Protein AF-A0A194VJS1-F1 (afdb_monomer)

InterPro domains:
  IPR000182 GNAT domain [PF00583] (116-139)
  IPR016181 Acyl-CoA N-acyltransferase [SSF55729] (21-139)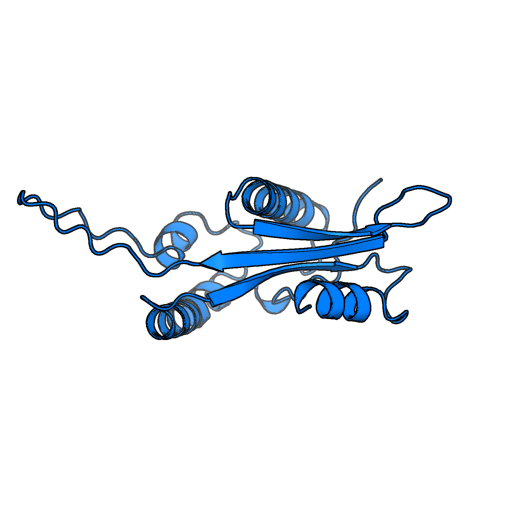

Mean predicted aligned error: 11.77 Å

Nearest PDB structures (foldseek):
  1klq-assembly1_A  TM=2.199E-01  e=4.174E-02  Homo sapiens
  4trk-assembly1_A  TM=1.821E-01  e=2.633E-01  Caenorhabditis elegans
  4tzj-assembly1_A  TM=1.862E-01  e=3.616E-01  Caenorhabditis elegans
  8ow1-assembly1_OO  TM=2.087E-01  e=1.134E+00  Saccharomyces cerevisiae
  8ovx-assembly1_O  TM=2.692E-01  e=4.040E+00  Saccharomyces cerevisiae

Sequence (146 aa):
MAWTIDRETIAQFAFKDWPDKDNMSDFFKARLTERFAHLNTQVFKATDTTTRCILGFICLTLEGAKEVQVGVGSQEPAPDLTPTAKMMQQIPPYFNQEFVVKTGAEVEQMKSLMEGEEHYYLSAFAVDPHYQGKGIGRMSALEALC

pLDDT: mean 70.52, std 15.69, range [31.77, 91.62]

Radius of gyration: 18.02 Å; Cα contacts (8 Å, |Δi|>4): 161; chains: 1; bounding box: 47×37×49 Å

Foldseek 3Di:
DQADPLDKVDPQLQFDDPPPSVVVSVVVVVLVVVLVPDPQKDKFFDADPPVRDTQKIWIKGKDAFPPPPPDDDDDDDDPPQDPLRVCLVPVDPRTPSVVSVVCVVVVVVVVVVCHRPTDIDTSTIDGGPVCPPVCRRVVNVVVVVD

Secondary structure (DSSP, 8-state):
-----S-SS--GGGBSSS--HHHHHHHHHHHHHHHHH-TTEEEEEEE-TTT--EEEEEEEEEEPPP----------------HHHHHHTT--TTB-HHHHHHHHHHHHHHHHHTTT--EEEEEEEEE-GGGTTTTHHHHHHHHTT-

Solvent-accessible surface area (backbone atoms only — not comparable to full-atom values): 8981 Å² total; per-residue (Å²): 136,85,80,73,80,83,62,39,96,62,68,59,75,42,32,69,60,73,85,44,68,76,70,48,47,57,52,50,50,54,53,51,52,54,50,73,68,35,88,53,40,48,77,46,69,45,61,40,90,85,80,66,44,75,46,29,40,38,29,40,30,55,44,65,42,66,77,79,80,86,65,94,74,97,68,85,71,73,81,75,65,49,72,58,57,55,45,64,76,64,64,58,88,60,43,25,59,71,50,49,63,63,46,38,59,56,54,50,52,57,50,62,77,47,62,64,43,70,46,75,43,85,74,47,51,43,50,42,72,94,49,55,94,68,54,55,68,58,52,48,53,52,63,75,74,110

Organism: Cytospora mali (NCBI:txid578113)

Structure (mmCIF, N/CA/C/O backbone):
data_AF-A0A194VJS1-F1
#
_entry.id   AF-A0A194VJS1-F1
#
loop_
_atom_site.group_PDB
_atom_site.id
_atom_site.type_symbol
_atom_site.label_atom_id
_atom_site.label_alt_id
_atom_site.label_comp_id
_atom_site.label_asym_id
_atom_site.label_entity_id
_atom_site.label_seq_id
_atom_site.pdbx_PDB_ins_code
_atom_site.Cartn_x
_atom_site.Cartn_y
_atom_site.Cartn_z
_atom_site.occupancy
_atom_site.B_iso_or_equiv
_atom_site.auth_seq_id
_atom_site.auth_comp_id
_atom_site.auth_asym_id
_atom_site.auth_atom_id
_atom_site.pdbx_PDB_model_num
ATOM 1 N N . MET A 1 1 ? 2.350 -12.642 -14.381 1.00 31.77 1 MET A N 1
ATOM 2 C CA . MET A 1 1 ? 3.424 -11.708 -13.985 1.00 31.77 1 MET A CA 1
ATOM 3 C C . MET A 1 1 ? 3.389 -11.657 -12.463 1.00 31.77 1 MET A C 1
ATOM 5 O O . MET A 1 1 ? 2.369 -11.255 -11.921 1.00 31.77 1 MET A O 1
ATOM 9 N N . ALA A 1 2 ? 4.381 -12.244 -11.789 1.00 34.66 2 ALA A N 1
ATOM 10 C CA . ALA A 1 2 ? 4.409 -12.352 -10.331 1.00 34.66 2 ALA A CA 1
ATOM 11 C C . ALA A 1 2 ? 5.072 -11.094 -9.761 1.00 34.66 2 ALA A C 1
ATOM 13 O O . ALA A 1 2 ? 6.228 -10.821 -10.070 1.00 34.66 2 ALA A O 1
ATOM 14 N N . TRP A 1 3 ? 4.326 -10.309 -8.990 1.00 39.47 3 TRP A N 1
ATOM 15 C CA . TRP A 1 3 ? 4.858 -9.149 -8.283 1.00 39.47 3 TRP A CA 1
ATOM 16 C C . TRP A 1 3 ? 5.728 -9.638 -7.124 1.00 39.47 3 TRP A C 1
ATOM 18 O O . TRP A 1 3 ? 5.223 -10.294 -6.215 1.00 39.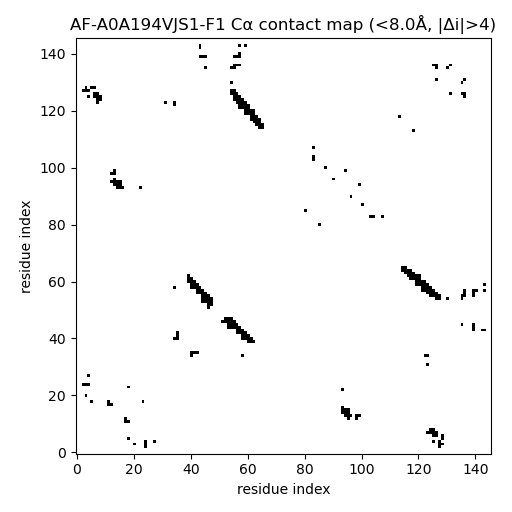47 3 TRP A O 1
ATOM 28 N N . THR A 1 4 ? 7.022 -9.329 -7.135 1.00 40.00 4 THR A N 1
ATOM 29 C CA . THR A 1 4 ? 7.864 -9.441 -5.940 1.00 40.00 4 THR A CA 1
ATOM 30 C C . THR A 1 4 ? 7.690 -8.171 -5.121 1.00 40.00 4 THR A C 1
ATOM 32 O O . THR A 1 4 ? 8.278 -7.129 -5.412 1.00 40.00 4 THR A O 1
ATOM 35 N N . ILE A 1 5 ? 6.853 -8.259 -4.088 1.00 47.88 5 ILE A N 1
ATOM 36 C CA . ILE A 1 5 ? 6.659 -7.217 -3.073 1.00 47.88 5 ILE A CA 1
ATOM 37 C C . ILE A 1 5 ? 7.829 -7.307 -2.088 1.00 47.88 5 ILE A C 1
ATOM 39 O O . ILE A 1 5 ? 7.673 -7.524 -0.896 1.00 47.88 5 ILE A O 1
ATOM 43 N N . ASP A 1 6 ? 9.051 -7.209 -2.607 1.00 39.31 6 ASP A N 1
ATOM 44 C CA . ASP A 1 6 ? 10.242 -7.404 -1.782 1.00 39.31 6 ASP A CA 1
ATOM 45 C C . ASP A 1 6 ? 10.562 -6.123 -0.978 1.00 39.31 6 ASP A C 1
ATOM 47 O O . ASP A 1 6 ? 11.394 -6.169 -0.072 1.00 39.31 6 ASP A O 1
ATOM 51 N N . ARG A 1 7 ? 9.915 -4.977 -1.290 1.00 45.00 7 ARG A N 1
ATOM 52 C CA . ARG A 1 7 ? 10.118 -3.664 -0.635 1.00 45.00 7 ARG A CA 1
ATOM 53 C C . ARG A 1 7 ? 8.931 -2.685 -0.762 1.00 45.00 7 ARG A C 1
ATOM 55 O O . ARG A 1 7 ? 9.117 -1.558 -1.219 1.00 45.00 7 ARG A O 1
ATOM 62 N N . GLU A 1 8 ? 7.719 -3.056 -0.342 1.00 46.59 8 GLU A N 1
ATOM 63 C CA . GLU A 1 8 ? 6.890 -2.003 0.286 1.00 46.59 8 GLU A CA 1
ATOM 64 C C . GLU A 1 8 ? 7.628 -1.544 1.565 1.00 46.59 8 GLU A C 1
ATOM 66 O O . GLU A 1 8 ? 8.523 -2.246 2.052 1.00 46.59 8 GLU A O 1
ATOM 71 N N . THR A 1 9 ? 7.277 -0.388 2.136 1.00 51.50 9 THR A N 1
ATOM 72 C CA . THR A 1 9 ? 7.753 0.051 3.466 1.00 51.50 9 THR A CA 1
ATOM 73 C C . THR A 1 9 ? 7.129 -0.817 4.566 1.00 51.50 9 THR A C 1
ATOM 75 O O . THR A 1 9 ? 6.455 -0.348 5.478 1.00 51.50 9 THR A O 1
ATOM 78 N N . ILE A 1 10 ? 7.290 -2.126 4.431 1.00 59.97 10 ILE A N 1
ATOM 79 C CA . ILE A 1 10 ? 6.830 -3.133 5.357 1.00 59.97 10 ILE A CA 1
ATOM 80 C C . ILE A 1 10 ? 7.898 -3.257 6.425 1.00 59.97 10 ILE A C 1
ATOM 82 O O . ILE A 1 10 ? 9.091 -3.399 6.148 1.00 59.97 10 ILE A O 1
ATOM 86 N N . ALA A 1 11 ? 7.433 -3.255 7.662 1.00 65.44 11 ALA A N 1
ATOM 87 C CA . ALA A 1 11 ? 8.156 -3.751 8.810 1.00 65.44 11 ALA A CA 1
ATOM 88 C C . ALA A 1 11 ? 8.607 -5.207 8.568 1.00 65.44 11 ALA A C 1
ATOM 90 O O . ALA A 1 11 ? 7.903 -6.134 8.948 1.00 65.44 11 ALA A O 1
ATOM 91 N N . GLN A 1 12 ? 9.757 -5.435 7.920 1.00 71.50 12 GLN A N 1
ATOM 92 C CA . GLN A 1 12 ? 10.272 -6.787 7.620 1.00 71.50 12 GLN A CA 1
ATOM 93 C C . GLN A 1 12 ? 10.376 -7.644 8.892 1.00 71.50 12 GLN A C 1
ATOM 95 O O . GLN A 1 12 ? 10.076 -8.832 8.882 1.00 71.50 12 GLN A O 1
ATOM 100 N N . PHE A 1 13 ? 10.708 -7.001 10.013 1.00 71.94 13 PHE A N 1
ATOM 101 C CA . PHE A 1 13 ? 10.760 -7.578 11.358 1.00 71.94 13 PHE A CA 1
ATOM 102 C C . PHE A 1 13 ? 9.402 -8.061 11.904 1.00 71.94 13 PHE A C 1
ATOM 104 O O . PHE A 1 13 ? 9.370 -8.795 12.891 1.00 71.94 13 PHE A O 1
ATOM 111 N N . ALA A 1 14 ? 8.284 -7.682 11.274 1.00 72.00 14 ALA A N 1
ATOM 112 C CA . ALA A 1 14 ? 6.959 -8.198 11.605 1.00 72.00 14 ALA A CA 1
ATOM 113 C C . ALA A 1 14 ? 6.728 -9.624 11.076 1.00 72.00 14 ALA A C 1
ATOM 115 O O . ALA A 1 14 ? 5.697 -10.216 11.384 1.00 72.00 14 ALA A O 1
ATOM 116 N N . PHE A 1 15 ? 7.674 -10.201 10.329 1.00 77.56 15 PHE A N 1
ATOM 117 C CA . PHE A 1 15 ? 7.590 -11.541 9.750 1.00 77.56 15 PHE A CA 1
ATOM 118 C C . PHE A 1 15 ? 8.726 -12.423 10.270 1.00 77.56 15 PHE A C 1
ATOM 120 O O . PHE A 1 15 ? 9.833 -11.938 10.500 1.00 77.56 15 PHE A O 1
ATOM 127 N N . LYS A 1 16 ? 8.453 -13.717 10.472 1.00 79.88 16 LYS A N 1
ATOM 128 C CA . LYS A 1 16 ? 9.453 -14.674 10.978 1.00 79.88 16 LYS A CA 1
ATOM 129 C C . LYS A 1 16 ? 10.500 -15.029 9.920 1.00 79.88 16 LYS A C 1
ATOM 131 O O . LYS A 1 16 ? 11.689 -14.980 10.213 1.00 79.88 16 LYS A O 1
ATOM 136 N N . ASP A 1 17 ? 10.053 -15.303 8.694 1.00 76.00 17 ASP A N 1
ATOM 137 C CA . ASP A 1 17 ? 10.883 -15.839 7.608 1.00 76.00 17 ASP A CA 1
ATOM 138 C C . ASP A 1 17 ? 10.917 -14.890 6.397 1.00 76.00 17 ASP A C 1
ATOM 140 O O . ASP A 1 17 ? 10.496 -15.229 5.297 1.00 76.00 17 ASP A O 1
ATOM 144 N N . TRP A 1 18 ? 11.366 -13.645 6.592 1.00 71.50 18 TRP A N 1
ATOM 145 C CA . TRP A 1 18 ? 11.359 -12.643 5.519 1.00 71.50 18 TRP A CA 1
ATOM 146 C C . TRP A 1 18 ? 12.466 -12.863 4.461 1.00 71.50 18 TRP A C 1
ATOM 148 O O . TRP A 1 18 ? 13.642 -12.925 4.832 1.00 71.50 18 TRP A O 1
ATOM 158 N N . PRO A 1 19 ? 12.157 -12.828 3.144 1.00 66.75 19 PRO A N 1
ATOM 159 C CA . PRO A 1 19 ? 10.828 -12.848 2.526 1.00 66.75 19 PRO A CA 1
ATOM 160 C C . PRO A 1 19 ? 10.304 -14.284 2.318 1.00 66.75 19 PRO A C 1
ATOM 162 O O . PRO A 1 19 ? 10.955 -15.097 1.662 1.00 66.75 19 PRO A O 1
ATOM 165 N N . ASP A 1 20 ? 9.077 -14.553 2.767 1.00 70.56 20 ASP A N 1
ATOM 166 C CA . ASP A 1 20 ? 8.329 -15.778 2.463 1.00 70.56 20 ASP A CA 1
ATOM 167 C C . ASP A 1 20 ? 7.389 -15.474 1.298 1.00 70.56 20 ASP A C 1
ATOM 169 O O . ASP A 1 20 ? 6.253 -15.029 1.470 1.00 70.56 20 ASP A O 1
ATOM 173 N N . LYS A 1 21 ? 7.912 -15.633 0.082 1.00 67.69 21 LYS A N 1
ATOM 174 C CA . LYS A 1 21 ? 7.231 -15.191 -1.141 1.00 67.69 21 LYS A CA 1
ATOM 175 C C . LYS A 1 21 ? 5.876 -15.866 -1.350 1.00 67.69 21 LYS A C 1
ATOM 177 O O . LYS A 1 21 ? 4.993 -15.233 -1.929 1.00 67.69 21 LYS A O 1
ATOM 182 N N . ASP A 1 22 ? 5.709 -17.093 -0.867 1.00 69.12 22 ASP A N 1
ATOM 183 C CA . ASP A 1 22 ? 4.492 -17.871 -1.072 1.00 69.12 22 ASP A CA 1
ATOM 184 C C . ASP A 1 22 ? 3.371 -17.379 -0.147 1.00 69.12 22 ASP A C 1
ATOM 186 O O . ASP A 1 22 ? 2.280 -17.057 -0.617 1.00 69.12 22 ASP A O 1
ATOM 190 N N . ASN A 1 23 ? 3.654 -17.200 1.146 1.00 68.81 23 ASN A N 1
ATOM 191 C CA . ASN A 1 23 ? 2.638 -16.767 2.113 1.00 68.81 23 ASN A CA 1
ATOM 192 C C . ASN A 1 23 ? 2.408 -15.246 2.118 1.00 68.81 23 ASN A C 1
ATOM 194 O O . ASN A 1 23 ? 1.308 -14.768 2.406 1.00 68.81 23 ASN A O 1
ATOM 198 N N . MET A 1 24 ? 3.426 -14.455 1.770 1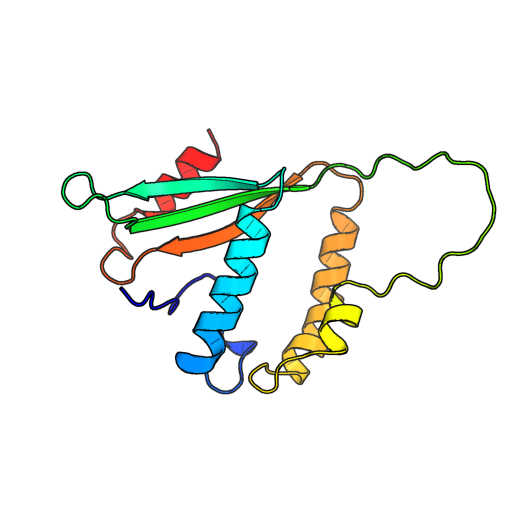.00 70.88 24 MET A N 1
ATOM 199 C CA . MET A 1 24 ? 3.319 -12.995 1.756 1.00 70.88 24 MET A CA 1
ATOM 200 C C . MET A 1 24 ? 2.550 -12.472 0.541 1.00 70.88 24 MET A C 1
ATOM 202 O O . MET A 1 24 ? 1.841 -11.472 0.656 1.00 70.88 24 MET A O 1
ATOM 206 N N . SER A 1 25 ? 2.647 -13.137 -0.617 1.00 71.75 25 SER A N 1
ATOM 207 C CA . SER A 1 25 ? 1.986 -12.672 -1.844 1.00 71.75 25 SER A CA 1
ATOM 208 C C . SER A 1 25 ? 0.472 -12.557 -1.667 1.00 71.75 25 SER A C 1
ATOM 210 O O . SER A 1 25 ? -0.120 -11.548 -2.051 1.00 71.75 25 SER A O 1
ATOM 212 N N . ASP A 1 26 ? -0.156 -13.557 -1.050 1.00 74.19 26 ASP A N 1
ATOM 213 C CA . ASP A 1 26 ? -1.607 -13.574 -0.871 1.00 74.19 26 ASP A CA 1
ATOM 214 C C . ASP A 1 26 ? -2.071 -12.585 0.199 1.00 74.19 26 ASP A C 1
ATOM 216 O O . ASP A 1 26 ? -3.064 -11.884 -0.009 1.00 74.19 26 ASP A O 1
ATOM 220 N N . PHE A 1 27 ? -1.298 -12.427 1.276 1.00 74.75 27 PHE A N 1
ATOM 221 C CA . PHE A 1 27 ? -1.527 -11.377 2.267 1.00 74.75 27 PHE A CA 1
ATOM 222 C C . PHE A 1 27 ? -1.537 -9.981 1.629 1.00 74.75 27 PHE A C 1
ATOM 224 O O . PHE A 1 27 ? -2.474 -9.204 1.829 1.00 74.75 27 PHE A O 1
ATOM 231 N N . PHE A 1 28 ? -0.525 -9.663 0.818 1.00 75.00 28 PHE A N 1
ATOM 232 C CA . PHE A 1 28 ? -0.439 -8.353 0.178 1.00 75.00 28 PHE A CA 1
ATOM 233 C C . PHE A 1 28 ? -1.502 -8.150 -0.898 1.00 75.00 28 PHE A C 1
ATOM 235 O O . PHE A 1 28 ? -2.062 -7.060 -0.985 1.00 75.00 28 PHE A O 1
ATOM 242 N N . LYS A 1 29 ? -1.849 -9.181 -1.682 1.00 78.19 29 LYS A N 1
ATOM 243 C CA . LYS A 1 29 ? -2.972 -9.092 -2.631 1.00 78.19 29 LYS A CA 1
ATOM 244 C C . LYS A 1 29 ? -4.284 -8.791 -1.916 1.00 78.19 29 LYS A C 1
ATOM 246 O O . LYS A 1 29 ? -5.012 -7.907 -2.363 1.00 78.19 29 LYS A O 1
ATOM 251 N N . ALA A 1 30 ? -4.581 -9.500 -0.826 1.00 78.31 30 ALA A N 1
ATOM 252 C CA . ALA A 1 30 ? -5.797 -9.281 -0.048 1.00 78.31 30 ALA A CA 1
ATOM 253 C C . ALA A 1 30 ? -5.836 -7.851 0.508 1.00 78.31 30 ALA A C 1
ATOM 255 O O . ALA A 1 30 ? -6.806 -7.128 0.282 1.00 78.31 30 ALA A O 1
ATOM 256 N N . ARG A 1 31 ? -4.732 -7.405 1.121 1.00 76.75 31 ARG A N 1
ATOM 257 C CA . ARG A 1 31 ? -4.591 -6.040 1.641 1.00 76.75 31 ARG A CA 1
ATOM 258 C C . ARG A 1 31 ? -4.780 -4.987 0.547 1.00 76.75 31 ARG A C 1
ATOM 260 O O . ARG A 1 31 ? -5.541 -4.047 0.738 1.00 76.75 31 ARG A O 1
ATOM 267 N N . LEU A 1 32 ? -4.117 -5.127 -0.600 1.00 81.44 32 LEU A N 1
ATOM 268 C CA . LEU A 1 32 ? -4.247 -4.177 -1.711 1.00 81.44 32 LEU A CA 1
ATOM 269 C C . LEU A 1 32 ? -5.662 -4.166 -2.294 1.00 81.44 32 LEU A C 1
ATOM 271 O O . LEU A 1 32 ? -6.177 -3.097 -2.603 1.00 81.44 32 LEU A O 1
ATOM 275 N N . THR A 1 33 ? -6.308 -5.330 -2.393 1.00 81.12 33 THR A N 1
ATOM 276 C CA . THR A 1 33 ? -7.698 -5.443 -2.861 1.00 81.12 33 THR A CA 1
ATOM 277 C C . THR A 1 33 ? -8.643 -4.652 -1.962 1.00 81.12 33 THR A C 1
ATOM 279 O O . THR A 1 33 ? -9.450 -3.871 -2.460 1.00 81.12 33 THR A O 1
ATOM 282 N N . GLU A 1 34 ? -8.504 -4.793 -0.644 1.00 78.31 34 GLU A N 1
ATOM 283 C CA . GLU A 1 34 ? -9.291 -4.029 0.326 1.00 78.31 34 GLU A CA 1
ATOM 284 C C . GLU A 1 34 ? -9.028 -2.520 0.206 1.00 78.31 34 GLU A C 1
ATOM 286 O O . GLU A 1 34 ? -9.967 -1.725 0.172 1.00 78.31 34 GLU A O 1
ATOM 291 N N . ARG A 1 35 ? -7.760 -2.109 0.061 1.00 80.31 35 ARG A N 1
ATOM 292 C CA . ARG A 1 35 ? -7.408 -0.688 -0.099 1.00 80.31 35 ARG A CA 1
ATOM 293 C C . ARG A 1 35 ? -7.970 -0.083 -1.376 1.00 80.31 35 ARG A C 1
ATOM 295 O O . ARG A 1 35 ? -8.485 1.030 -1.318 1.00 80.31 35 ARG A O 1
ATOM 302 N N . PHE A 1 36 ? -7.908 -0.802 -2.493 1.00 80.50 36 PHE A N 1
ATOM 303 C CA . PHE A 1 36 ? -8.458 -0.347 -3.771 1.00 80.50 36 PHE A CA 1
ATOM 304 C C . PHE A 1 36 ? -9.988 -0.284 -3.778 1.00 80.50 36 PHE A C 1
ATOM 306 O O . PHE A 1 36 ? -10.551 0.511 -4.523 1.00 80.50 36 PHE A O 1
ATOM 313 N N . ALA A 1 37 ? -10.661 -1.102 -2.965 1.00 82.38 37 ALA A N 1
ATOM 314 C CA . ALA A 1 37 ? -12.116 -1.079 -2.833 1.00 82.38 37 ALA A CA 1
ATOM 315 C C . ALA A 1 37 ? -12.627 0.032 -1.897 1.00 82.38 37 ALA A C 1
ATOM 317 O O . ALA A 1 37 ? -13.817 0.348 -1.905 1.00 82.38 37 ALA A O 1
ATOM 318 N N . HIS A 1 38 ? -11.753 0.616 -1.076 1.00 81.00 38 HIS A N 1
ATOM 319 C CA . HIS A 1 38 ? -12.140 1.619 -0.094 1.00 81.00 38 HIS A CA 1
ATOM 320 C C . HIS A 1 38 ? -12.472 2.961 -0.768 1.00 81.00 38 HIS A C 1
ATOM 322 O O . HIS A 1 38 ? -11.634 3.543 -1.453 1.00 81.00 38 HIS A O 1
ATOM 328 N N . LEU A 1 39 ? -13.684 3.479 -0.528 1.00 85.19 39 LEU A N 1
ATOM 329 C CA . LEU A 1 39 ? -14.253 4.643 -1.235 1.00 85.19 39 LEU A CA 1
ATOM 330 C C . LEU A 1 39 ? -13.409 5.920 -1.128 1.00 85.19 39 LEU A C 1
ATOM 332 O O . LEU A 1 39 ? -13.366 6.711 -2.063 1.00 85.19 39 LEU A O 1
ATOM 336 N N . ASN A 1 40 ? -12.711 6.093 -0.008 1.00 85.88 40 ASN A N 1
ATOM 337 C CA . ASN A 1 40 ? -11.875 7.268 0.241 1.00 85.88 40 ASN A CA 1
ATOM 338 C C . ASN A 1 40 ? -10.401 7.062 -0.146 1.00 85.88 40 ASN A C 1
ATOM 340 O O . ASN A 1 40 ? -9.547 7.858 0.242 1.00 85.88 40 ASN A O 1
ATOM 344 N N . THR A 1 41 ? -10.074 5.972 -0.846 1.00 85.12 41 THR A N 1
ATOM 345 C CA . THR A 1 41 ? -8.713 5.719 -1.326 1.00 85.12 41 THR A CA 1
ATOM 346 C C . THR A 1 41 ? -8.539 6.235 -2.744 1.00 85.12 41 THR A C 1
ATOM 348 O O . THR A 1 41 ? -9.226 5.814 -3.672 1.00 85.12 41 THR A O 1
ATOM 351 N N . GLN A 1 42 ? -7.541 7.090 -2.924 1.00 89.94 42 GLN A N 1
ATOM 352 C CA . GLN A 1 42 ? -7.032 7.495 -4.223 1.00 89.94 42 GLN A CA 1
ATOM 353 C C . GLN A 1 42 ? -5.785 6.681 -4.557 1.00 89.94 42 GLN A C 1
ATOM 355 O O . GLN A 1 42 ? -4.877 6.539 -3.734 1.00 89.94 42 GLN A O 1
ATOM 360 N N . VAL A 1 43 ? -5.743 6.144 -5.776 1.00 88.88 43 VAL A N 1
ATOM 361 C CA . VAL A 1 43 ? -4.628 5.328 -6.262 1.00 88.88 43 VAL A CA 1
ATOM 362 C C . VAL A 1 43 ? -3.942 6.053 -7.408 1.00 88.88 43 VAL A C 1
ATOM 364 O O . VAL A 1 43 ? -4.520 6.219 -8.482 1.00 88.88 43 VAL A O 1
ATOM 367 N N . PHE A 1 44 ? -2.679 6.413 -7.208 1.00 88.69 44 PHE A N 1
ATOM 368 C CA . PHE A 1 44 ? -1.829 6.971 -8.253 1.00 88.69 44 PHE A CA 1
ATOM 369 C C . PHE A 1 44 ? -0.853 5.894 -8.706 1.00 88.69 44 PHE A C 1
ATOM 371 O O . PHE A 1 44 ? -0.266 5.181 -7.889 1.00 88.69 44 PHE A O 1
ATOM 378 N N . LYS A 1 45 ? -0.675 5.750 -10.019 1.00 89.38 45 LYS A N 1
ATOM 379 C CA . LYS A 1 45 ? 0.178 4.711 -10.603 1.00 89.38 45 LYS A CA 1
ATOM 380 C C . LYS A 1 45 ? 1.097 5.290 -11.664 1.00 89.38 45 LYS A C 1
ATOM 382 O O . LYS A 1 45 ? 0.659 6.027 -12.541 1.00 89.38 45 LYS A O 1
ATOM 387 N N . ALA A 1 46 ? 2.357 4.883 -11.625 1.00 89.38 46 ALA A N 1
ATOM 388 C CA . ALA A 1 46 ? 3.286 5.087 -12.721 1.00 89.38 46 ALA A CA 1
ATOM 389 C C . ALA A 1 46 ? 3.134 3.934 -13.716 1.00 89.38 46 ALA A C 1
ATOM 391 O O . ALA A 1 46 ? 3.119 2.766 -13.321 1.00 89.38 46 ALA A O 1
ATOM 392 N N . THR A 1 47 ? 3.037 4.248 -15.006 1.00 91.38 47 THR A N 1
ATOM 393 C CA . THR A 1 47 ? 2.951 3.234 -16.063 1.00 91.38 47 THR A CA 1
ATOM 394 C C . THR A 1 47 ? 4.026 3.448 -17.108 1.00 91.38 47 THR A C 1
ATOM 396 O O . THR A 1 47 ? 4.388 4.578 -17.427 1.00 91.38 47 THR A O 1
ATOM 399 N N . ASP A 1 48 ? 4.532 2.348 -17.644 1.00 88.81 48 ASP A N 1
ATOM 400 C CA . ASP A 1 48 ? 5.381 2.364 -18.820 1.00 88.81 48 ASP A CA 1
ATOM 401 C C . ASP A 1 48 ? 4.520 2.650 -20.057 1.00 88.81 48 ASP A C 1
ATOM 403 O O . ASP A 1 48 ? 3.516 1.980 -20.311 1.00 88.81 48 ASP A O 1
ATOM 407 N N . THR A 1 49 ? 4.890 3.665 -20.832 1.00 88.62 49 THR A N 1
ATOM 408 C CA . THR A 1 49 ? 4.084 4.132 -21.970 1.00 88.62 49 THR A CA 1
ATOM 409 C C . THR A 1 49 ? 4.068 3.149 -23.139 1.00 88.62 49 THR A C 1
ATOM 411 O O . THR A 1 49 ? 3.122 3.167 -23.927 1.00 88.62 49 THR A O 1
ATOM 414 N N . THR A 1 50 ? 5.075 2.276 -23.234 1.00 91.62 50 THR A N 1
ATOM 415 C CA . THR A 1 50 ? 5.243 1.324 -24.339 1.00 91.62 50 THR A CA 1
ATOM 416 C C . THR A 1 50 ? 4.543 0.005 -24.034 1.00 91.62 50 THR A C 1
ATOM 418 O O . THR A 1 50 ? 3.743 -0.485 -24.825 1.00 91.62 50 THR A O 1
ATOM 421 N N . THR A 1 51 ? 4.816 -0.564 -22.864 1.00 90.00 51 THR A N 1
ATOM 422 C CA . THR A 1 51 ? 4.318 -1.877 -22.430 1.00 90.00 51 THR A CA 1
ATOM 423 C C . THR A 1 51 ? 2.984 -1.797 -21.697 1.00 90.00 51 THR A C 1
ATOM 425 O O . THR A 1 51 ? 2.326 -2.818 -21.519 1.00 90.00 51 THR A O 1
ATOM 428 N N . ARG A 1 52 ? 2.574 -0.594 -21.263 1.00 89.12 52 ARG A N 1
ATOM 429 C CA . ARG A 1 52 ? 1.409 -0.350 -20.393 1.00 89.12 52 ARG A CA 1
ATOM 430 C C . ARG A 1 52 ? 1.489 -1.052 -19.033 1.00 89.12 52 ARG A C 1
ATOM 432 O O . ARG A 1 52 ? 0.497 -1.088 -18.305 1.00 89.12 52 ARG A O 1
ATOM 439 N N . CYS A 1 53 ? 2.661 -1.562 -18.659 1.00 88.62 53 CYS A N 1
ATOM 440 C CA . CYS A 1 53 ? 2.899 -2.156 -17.352 1.00 88.62 53 CYS A CA 1
ATOM 441 C C . CYS A 1 53 ? 2.895 -1.084 -16.256 1.00 88.62 53 CYS A C 1
ATOM 443 O O . CYS A 1 53 ? 3.386 0.027 -16.457 1.00 88.62 53 CYS A O 1
ATOM 445 N N . ILE A 1 54 ? 2.367 -1.423 -15.079 1.00 88.00 54 ILE A N 1
ATOM 446 C CA . ILE A 1 54 ? 2.478 -0.575 -13.887 1.00 88.00 54 ILE A CA 1
ATOM 447 C C . ILE A 1 54 ? 3.893 -0.737 -13.325 1.00 88.00 54 ILE A C 1
ATOM 449 O O . ILE A 1 54 ? 4.317 -1.849 -13.031 1.00 88.00 54 ILE A O 1
ATOM 453 N N . LEU A 1 55 ? 4.610 0.375 -13.182 1.00 88.62 55 LEU A N 1
ATOM 454 C CA . LEU A 1 55 ? 5.980 0.427 -12.657 1.00 88.62 55 LEU A CA 1
ATOM 455 C C . LEU A 1 55 ? 6.016 0.650 -11.142 1.00 88.62 55 LEU A C 1
ATOM 457 O O . LEU A 1 55 ? 7.003 0.344 -10.477 1.00 88.62 55 LEU A O 1
ATOM 461 N N . GLY A 1 56 ? 4.946 1.216 -10.598 1.00 85.12 56 GLY A N 1
ATOM 462 C CA . GLY A 1 56 ? 4.776 1.483 -9.180 1.00 85.12 56 GLY A CA 1
ATOM 463 C C . GLY A 1 56 ? 3.452 2.184 -8.919 1.00 85.12 56 GLY A C 1
ATOM 464 O O . GLY A 1 56 ? 2.807 2.678 -9.849 1.00 85.12 56 GLY A O 1
ATOM 465 N N . PHE A 1 57 ? 3.042 2.215 -7.659 1.00 87.94 57 PHE A N 1
ATOM 466 C CA . PHE A 1 57 ? 1.819 2.878 -7.233 1.00 87.94 57 PHE A CA 1
ATOM 467 C C . PHE A 1 57 ? 1.938 3.421 -5.809 1.00 87.94 57 PHE A C 1
ATOM 469 O O . PHE A 1 57 ? 2.775 2.987 -5.016 1.00 87.94 57 PHE A O 1
ATOM 476 N N . ILE A 1 58 ? 1.049 4.355 -5.498 1.00 87.56 58 ILE A N 1
ATOM 477 C CA . ILE A 1 58 ? 0.826 4.918 -4.174 1.00 87.56 58 ILE A CA 1
ATOM 478 C C . ILE A 1 58 ? -0.679 4.993 -3.918 1.00 87.56 58 ILE A C 1
ATOM 480 O O . ILE A 1 58 ? -1.450 5.358 -4.807 1.00 87.56 58 ILE A O 1
ATOM 484 N N . CYS A 1 59 ? -1.090 4.621 -2.710 1.00 86.31 59 CYS A N 1
ATOM 485 C CA . CYS A 1 59 ? -2.459 4.765 -2.233 1.00 86.31 59 CYS A CA 1
ATOM 486 C C . CYS A 1 59 ? -2.487 5.794 -1.110 1.00 86.31 59 CYS A C 1
ATOM 488 O O . CYS A 1 59 ? -1.807 5.618 -0.096 1.00 86.31 59 CYS A O 1
ATOM 490 N N . LEU A 1 60 ? -3.289 6.839 -1.287 1.00 85.25 60 LEU A N 1
ATOM 491 C CA . LEU A 1 60 ? -3.633 7.773 -0.224 1.00 85.25 60 LEU A CA 1
ATOM 492 C C . LEU A 1 60 ? -5.075 7.529 0.180 1.00 85.25 60 LEU A C 1
ATOM 494 O O . LEU A 1 60 ? -5.965 7.554 -0.666 1.00 85.25 60 LEU A O 1
ATOM 498 N N . THR A 1 61 ? -5.307 7.292 1.462 1.00 84.69 61 THR A N 1
ATOM 499 C CA . THR A 1 61 ? -6.656 7.124 1.995 1.00 84.69 61 THR A CA 1
ATOM 500 C C . THR A 1 61 ? -6.985 8.321 2.872 1.00 84.69 61 THR A C 1
ATOM 502 O O . THR A 1 61 ? -6.210 8.652 3.768 1.00 84.69 61 THR A O 1
ATOM 505 N N . LEU A 1 62 ? -8.117 8.969 2.593 1.00 84.81 62 LEU A N 1
ATOM 506 C CA . LEU A 1 62 ? -8.681 9.993 3.464 1.00 84.81 62 LEU A CA 1
ATOM 507 C C . LEU A 1 62 ? -9.434 9.313 4.608 1.00 84.81 62 LEU A C 1
ATOM 509 O O . LEU A 1 62 ? -10.420 8.600 4.384 1.00 84.81 62 LEU A O 1
ATOM 513 N N . GLU A 1 63 ? -8.966 9.536 5.829 1.00 81.38 63 GLU A N 1
ATOM 514 C CA . GLU A 1 63 ? -9.700 9.209 7.044 1.00 81.38 63 GLU A CA 1
ATOM 515 C C . GLU A 1 63 ? -10.414 10.481 7.503 1.00 81.38 63 GLU A C 1
ATOM 517 O O . GLU A 1 63 ? -9.783 11.509 7.747 1.00 81.38 63 GLU A O 1
ATOM 522 N N . GLY A 1 64 ? -11.748 10.441 7.506 1.00 70.25 64 GLY A N 1
ATOM 523 C CA . GLY A 1 64 ? -12.569 11.578 7.908 1.00 70.25 64 GLY A CA 1
ATOM 524 C C . GLY A 1 64 ? -12.712 11.659 9.424 1.00 70.25 64 GLY A C 1
ATOM 525 O O . GLY A 1 64 ? -12.644 10.642 10.122 1.00 70.25 64 GLY A O 1
ATOM 526 N N . ALA A 1 65 ? -12.998 12.862 9.924 1.00 55.97 65 ALA A N 1
ATOM 527 C CA . ALA A 1 65 ? -13.517 13.041 11.273 1.00 55.97 65 ALA A CA 1
ATOM 528 C C . ALA A 1 65 ? -14.752 12.142 11.448 1.00 55.97 65 ALA A C 1
ATOM 530 O O . ALA A 1 65 ? -15.658 12.168 10.613 1.00 55.97 65 ALA A O 1
ATOM 531 N N . LYS A 1 66 ? -14.800 11.324 12.509 1.00 55.72 66 LYS A N 1
ATOM 532 C CA . LYS A 1 66 ? -16.026 10.590 12.853 1.00 55.72 66 LYS A CA 1
ATOM 533 C C . LYS A 1 66 ? -17.166 11.607 12.922 1.00 55.72 66 LYS A C 1
ATOM 535 O O . LYS A 1 66 ? -17.128 12.499 13.769 1.00 55.72 66 LYS A O 1
ATOM 540 N N . GLU A 1 67 ? -18.191 11.459 12.084 1.00 41.84 67 GLU A N 1
ATOM 541 C CA . GLU A 1 67 ? -19.473 12.089 12.377 1.00 41.84 67 GLU A CA 1
ATOM 542 C C . GLU A 1 67 ? -19.882 11.592 13.764 1.00 41.84 67 GLU A C 1
ATOM 544 O O . GLU A 1 67 ? -20.055 10.390 13.986 1.00 41.84 67 GLU A O 1
ATOM 549 N N . VAL A 1 68 ? -19.958 12.512 14.726 1.00 40.72 68 VAL A N 1
ATOM 550 C CA . VAL A 1 68 ? -20.526 12.228 16.038 1.00 40.72 68 VAL A CA 1
ATOM 551 C C . VAL A 1 68 ? -21.927 11.694 15.771 1.00 40.72 68 VAL A C 1
ATOM 553 O O . VAL A 1 68 ? -22.811 12.448 15.368 1.00 40.72 68 VAL A O 1
ATOM 556 N N . GLN A 1 69 ? -22.132 10.390 15.963 1.00 35.97 69 GLN A N 1
ATOM 557 C CA . GLN A 1 69 ? -23.466 9.810 15.950 1.00 35.97 69 GLN A CA 1
ATOM 558 C C . GLN A 1 69 ? -24.228 10.377 17.150 1.00 35.97 69 GLN A C 1
ATOM 560 O O . GLN A 1 69 ? -24.237 9.809 18.239 1.00 35.97 69 GLN A O 1
ATOM 565 N N . VAL A 1 70 ? -24.875 11.527 16.962 1.00 38.56 70 VAL A N 1
ATOM 566 C CA . VAL A 1 70 ? -25.929 11.999 17.856 1.00 38.56 70 VAL A CA 1
ATOM 567 C C . VAL A 1 70 ? -27.174 11.187 17.504 1.00 38.56 70 VAL A C 1
ATOM 569 O O . VAL A 1 70 ? -28.025 11.612 16.729 1.00 38.56 70 VAL A O 1
ATOM 572 N N . GLY A 1 71 ? -27.234 9.961 18.022 1.00 35.28 71 GLY A N 1
ATOM 573 C CA . GLY A 1 71 ? -28.328 9.018 17.814 1.00 35.28 71 GLY A CA 1
ATOM 574 C C . GLY A 1 71 ? -28.793 8.448 19.146 1.00 35.28 71 GLY A C 1
ATOM 575 O O . GLY A 1 71 ? -28.161 7.572 19.721 1.00 35.28 71 GLY A O 1
ATOM 576 N N . VAL A 1 72 ? -29.897 8.993 19.645 1.00 40.59 72 VAL A N 1
ATOM 577 C CA . VAL A 1 72 ? -30.598 8.621 20.877 1.00 40.59 72 VAL A CA 1
ATOM 578 C C . VAL A 1 72 ? -30.985 7.135 20.857 1.00 40.59 72 VAL A C 1
ATOM 580 O O . VAL A 1 72 ? -31.770 6.725 20.008 1.00 40.59 72 VAL A O 1
ATOM 583 N N . GLY A 1 73 ? -30.496 6.340 21.814 1.00 36.06 73 GLY A N 1
ATOM 584 C CA . GLY A 1 73 ? -30.969 4.965 22.014 1.00 36.06 73 GLY A CA 1
ATOM 585 C C . GLY A 1 73 ? -29.929 4.045 22.642 1.00 36.06 73 GLY A C 1
ATOM 586 O O . GLY A 1 73 ? -29.096 3.463 21.963 1.00 36.06 73 GLY A O 1
ATOM 587 N N . SER A 1 74 ? -30.006 3.908 23.959 1.00 44.56 74 SER A N 1
ATOM 588 C CA . SER A 1 74 ? -29.210 3.028 24.812 1.00 44.56 74 SER A CA 1
ATOM 589 C C . SER A 1 74 ? -29.236 1.549 24.393 1.00 44.56 74 SER A C 1
ATOM 591 O O . SER A 1 74 ? -30.233 0.863 24.615 1.00 44.56 74 SER A O 1
ATOM 593 N N . GLN A 1 75 ? -28.100 1.058 23.904 1.00 34.59 75 GLN A N 1
ATOM 594 C CA . GLN A 1 75 ? -27.559 -0.282 24.148 1.00 34.59 75 GLN A CA 1
ATOM 595 C C . GLN A 1 75 ? -26.035 -0.145 24.067 1.00 34.59 75 GLN A C 1
ATOM 597 O O . GLN A 1 75 ? -25.525 0.312 23.047 1.00 34.59 75 GLN A O 1
ATOM 602 N N . GLU A 1 76 ? -25.318 -0.469 25.148 1.00 33.47 76 GLU A N 1
ATOM 603 C CA . GLU A 1 76 ? -23.854 -0.572 25.108 1.00 33.47 76 GLU A CA 1
ATOM 604 C C . GLU A 1 76 ? -23.473 -1.540 23.978 1.00 33.47 76 GLU A C 1
ATOM 606 O O . GLU A 1 76 ? -23.846 -2.718 24.044 1.00 33.47 76 GLU A O 1
ATOM 611 N N . PRO A 1 77 ? -22.751 -1.092 22.936 1.00 38.91 77 PRO A N 1
ATOM 612 C CA . PRO A 1 77 ? -22.105 -2.031 22.044 1.00 38.91 77 PRO A CA 1
ATOM 613 C C . PRO A 1 77 ? -21.069 -2.770 22.891 1.00 38.91 77 PRO A C 1
ATOM 615 O O . PRO A 1 77 ? -20.314 -2.140 23.636 1.00 38.91 77 PRO A O 1
ATOM 618 N N . ALA A 1 78 ? -21.023 -4.100 22.791 1.00 45.44 78 ALA A N 1
ATOM 619 C CA . ALA A 1 78 ? -19.877 -4.861 23.281 1.00 45.44 78 ALA A CA 1
ATOM 620 C C . ALA A 1 78 ? -18.589 -4.146 22.829 1.00 45.44 78 ALA A C 1
ATOM 622 O O . ALA A 1 78 ? -18.579 -3.663 21.692 1.00 45.44 78 ALA A O 1
ATOM 623 N N . PRO A 1 79 ? -17.550 -4.031 23.683 1.00 39.41 79 PRO A N 1
ATOM 624 C CA . PRO A 1 79 ? -16.375 -3.222 23.381 1.00 39.41 79 PRO A CA 1
ATOM 625 C C . PRO A 1 79 ? -15.837 -3.650 22.024 1.00 39.41 79 PRO A C 1
ATOM 627 O O . PRO A 1 79 ? -15.382 -4.784 21.856 1.00 39.41 79 PRO A O 1
ATOM 630 N N . ASP A 1 80 ? -16.001 -2.765 21.043 1.00 48.81 80 ASP A N 1
ATOM 631 C CA . ASP A 1 80 ? -15.662 -3.056 19.665 1.00 48.81 80 ASP A CA 1
ATOM 632 C C . ASP A 1 80 ? -14.155 -3.300 19.661 1.00 48.81 80 ASP A C 1
ATOM 634 O O . ASP A 1 80 ? -13.367 -2.408 19.986 1.00 48.81 80 ASP A O 1
ATOM 638 N N . LEU A 1 81 ? -13.762 -4.560 19.456 1.00 47.91 81 LEU A N 1
ATOM 639 C CA . LEU A 1 81 ? -12.369 -4.969 19.578 1.00 47.91 81 LEU A CA 1
ATOM 640 C C . LEU A 1 81 ? -11.529 -4.046 18.696 1.00 47.91 81 LEU A C 1
ATOM 642 O O . LEU A 1 81 ? -11.862 -3.843 17.521 1.00 47.91 81 LEU A O 1
ATOM 646 N N . THR A 1 82 ? -10.449 -3.496 19.256 1.00 56.03 82 THR A N 1
ATOM 647 C CA . THR A 1 82 ? -9.533 -2.650 18.485 1.00 56.03 82 THR A CA 1
ATOM 648 C C . THR A 1 82 ? -9.092 -3.406 17.225 1.00 56.03 82 THR A C 1
ATOM 650 O O . THR A 1 82 ? -9.026 -4.640 17.248 1.00 56.03 82 THR A O 1
ATOM 653 N N . PRO A 1 83 ? -8.788 -2.730 16.104 1.00 55.88 83 PRO A N 1
ATOM 654 C CA . PRO A 1 83 ? -8.280 -3.399 14.904 1.00 55.88 83 PRO A CA 1
ATOM 655 C C . PRO A 1 83 ? -7.096 -4.319 15.222 1.00 55.88 83 PRO A C 1
ATOM 657 O O . PRO A 1 83 ? -7.025 -5.437 14.717 1.00 55.88 83 PRO A O 1
ATOM 660 N N . THR A 1 84 ? -6.240 -3.895 16.153 1.00 52.50 84 THR A N 1
ATOM 661 C CA . THR A 1 84 ? -5.157 -4.700 16.719 1.00 52.50 84 THR A CA 1
ATOM 662 C C . THR A 1 84 ? -5.677 -5.951 17.439 1.00 52.50 84 THR A C 1
ATOM 664 O O . THR A 1 84 ? -5.198 -7.045 17.163 1.00 52.50 84 THR A O 1
ATOM 667 N N . ALA A 1 85 ? -6.691 -5.847 18.304 1.00 54.72 85 ALA A N 1
ATOM 668 C CA . ALA A 1 85 ? -7.299 -6.996 18.981 1.00 54.72 85 ALA A CA 1
ATOM 669 C C . ALA A 1 85 ? -8.036 -7.951 18.019 1.00 54.72 85 ALA A C 1
ATOM 671 O O . ALA A 1 85 ? -7.992 -9.164 18.214 1.00 54.72 85 ALA A O 1
ATOM 672 N N . LYS A 1 86 ? -8.657 -7.435 16.950 1.00 63.91 86 LYS A N 1
ATOM 673 C CA . LYS A 1 86 ? -9.238 -8.248 15.864 1.00 63.91 86 LYS A CA 1
ATOM 674 C C . LYS A 1 86 ? -8.141 -8.983 15.087 1.00 63.91 86 LYS A C 1
ATOM 676 O O . LYS A 1 86 ? -8.262 -10.177 14.835 1.00 63.91 86 LYS A O 1
ATOM 681 N N . MET A 1 87 ? -7.032 -8.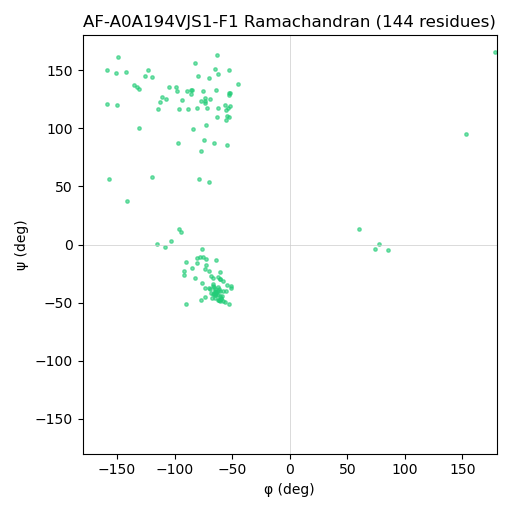306 14.789 1.00 60.91 87 MET A N 1
ATOM 682 C CA . MET A 1 87 ? -5.873 -8.914 14.130 1.00 60.91 87 MET A CA 1
ATOM 683 C C . MET A 1 87 ? -5.189 -9.964 15.022 1.00 60.91 87 MET A C 1
ATOM 685 O O . MET A 1 87 ? -4.766 -11.004 14.526 1.00 60.91 87 MET A O 1
ATOM 689 N N . MET A 1 88 ? -5.147 -9.743 16.342 1.00 59.81 88 MET A N 1
ATOM 690 C CA . MET A 1 88 ? -4.607 -10.679 17.340 1.00 59.81 88 MET A CA 1
ATOM 691 C C . MET A 1 88 ? -5.340 -12.026 17.369 1.00 59.81 88 MET A C 1
ATOM 693 O O . MET A 1 88 ? -4.726 -13.048 17.666 1.00 59.81 88 MET A O 1
ATOM 697 N N . GLN A 1 89 ? -6.634 -12.047 17.039 1.00 65.00 89 GLN A N 1
ATOM 698 C CA . GLN A 1 89 ? -7.429 -13.280 17.002 1.00 65.00 89 GLN A CA 1
ATOM 699 C C . GLN A 1 89 ? -7.083 -14.185 15.814 1.00 65.00 89 GLN A C 1
ATOM 701 O O . GLN A 1 89 ? -7.426 -15.366 15.831 1.00 65.00 89 GLN A O 1
ATOM 706 N N . GLN A 1 90 ? -6.421 -13.648 14.787 1.00 68.75 90 GLN A N 1
ATOM 707 C CA . GLN A 1 90 ? -6.133 -14.352 13.538 1.00 68.75 90 GLN A CA 1
ATOM 708 C C . GLN A 1 90 ? -4.736 -14.017 13.009 1.00 68.75 90 GLN A C 1
ATOM 710 O O . GLN A 1 90 ? -4.557 -13.886 11.801 1.00 68.75 90 GLN A O 1
ATOM 715 N N . ILE A 1 91 ? -3.739 -13.856 13.890 1.00 69.62 91 ILE A N 1
ATOM 716 C CA . ILE A 1 91 ? -2.365 -13.596 13.443 1.00 69.62 91 ILE A CA 1
ATOM 717 C C . ILE A 1 91 ? -1.898 -14.804 12.631 1.00 69.62 91 ILE A C 1
ATOM 719 O O . ILE A 1 91 ? -1.789 -15.903 13.187 1.00 69.62 91 ILE A O 1
ATOM 723 N N . PRO A 1 92 ? -1.593 -14.631 11.336 1.00 74.44 92 PRO A N 1
ATOM 724 C CA . PRO A 1 92 ? -1.103 -15.737 10.539 1.00 74.44 92 PRO A CA 1
ATOM 725 C C . PRO A 1 92 ? 0.232 -16.262 11.093 1.00 74.44 92 PRO A C 1
ATOM 727 O O . PRO A 1 92 ? 1.046 -15.477 11.585 1.00 74.44 92 PRO A O 1
ATOM 730 N N . PRO A 1 93 ? 0.516 -17.572 10.995 1.00 80.00 93 PRO A N 1
ATOM 731 C CA . PRO A 1 93 ? 1.668 -18.196 11.655 1.00 80.00 93 PRO A CA 1
ATOM 732 C C . PRO A 1 93 ? 3.030 -17.633 11.214 1.00 80.00 93 PRO A C 1
ATOM 734 O O . PRO A 1 93 ? 3.992 -17.706 11.985 1.00 80.00 93 PRO A O 1
ATOM 737 N N . TYR A 1 94 ? 3.095 -17.042 10.017 1.00 76.62 94 TYR A N 1
ATOM 738 C CA . TYR A 1 94 ? 4.279 -16.405 9.434 1.00 76.62 94 TYR A CA 1
ATOM 739 C C . TYR A 1 94 ? 4.582 -14.998 9.991 1.00 76.62 94 TYR A C 1
ATOM 741 O O . TYR A 1 94 ? 5.669 -14.464 9.759 1.00 76.62 94 TYR A O 1
ATOM 749 N N . PHE A 1 95 ? 3.669 -14.392 10.758 1.00 77.06 95 PHE A N 1
ATOM 750 C CA . PHE A 1 95 ? 3.935 -13.141 11.472 1.00 77.06 95 PHE A CA 1
ATOM 751 C C . PHE A 1 95 ? 4.725 -13.383 12.762 1.00 77.06 95 PHE A C 1
ATOM 753 O O . PHE A 1 95 ? 4.523 -14.362 13.488 1.00 77.06 95 PHE A O 1
ATOM 760 N N . ASN A 1 96 ? 5.604 -12.438 13.089 1.00 82.75 96 ASN A N 1
ATOM 761 C CA . ASN A 1 96 ? 6.255 -12.355 14.386 1.00 82.75 96 ASN A CA 1
ATOM 762 C C . ASN A 1 96 ? 5.250 -11.830 15.422 1.00 82.75 96 ASN A C 1
ATOM 764 O O . ASN A 1 96 ? 5.113 -10.627 15.634 1.00 82.75 96 ASN A O 1
ATOM 768 N N . GLN A 1 97 ? 4.525 -12.751 16.054 1.00 79.56 97 GLN A N 1
ATOM 769 C CA . GLN A 1 97 ? 3.495 -12.433 17.040 1.00 79.56 97 GLN A CA 1
ATOM 770 C C . GLN A 1 97 ? 4.011 -11.563 18.193 1.00 79.56 97 GLN A C 1
ATOM 772 O O . GLN A 1 97 ? 3.312 -10.640 18.596 1.00 79.56 97 GLN A O 1
ATOM 777 N N . GLU A 1 98 ? 5.222 -11.812 18.698 1.00 79.62 98 GLU A N 1
ATOM 778 C CA . GLU A 1 98 ? 5.811 -11.007 19.777 1.00 79.62 98 GLU A CA 1
ATOM 779 C C . GLU A 1 98 ? 5.970 -9.547 19.342 1.00 79.62 98 GLU A C 1
ATOM 781 O O . GLU A 1 98 ? 5.583 -8.624 20.062 1.00 79.62 98 GLU A O 1
ATOM 786 N N . PHE A 1 99 ? 6.464 -9.344 18.119 1.00 77.94 99 PHE A N 1
ATOM 787 C CA . PHE A 1 99 ? 6.595 -8.019 17.539 1.00 77.94 99 PHE A CA 1
ATOM 788 C C . PHE A 1 99 ? 5.234 -7.326 17.374 1.00 77.94 99 PHE A C 1
ATOM 790 O O . PHE A 1 99 ? 5.079 -6.177 17.793 1.00 77.94 99 PHE A O 1
ATOM 797 N N . VAL A 1 100 ? 4.241 -8.020 16.806 1.00 73.75 100 VAL A N 1
ATOM 798 C CA . VAL A 1 100 ? 2.898 -7.462 16.562 1.00 73.75 100 VAL A CA 1
ATOM 799 C C . VAL A 1 100 ? 2.186 -7.120 17.875 1.00 73.75 100 VAL A C 1
ATOM 801 O O . VAL A 1 100 ? 1.567 -6.065 17.965 1.00 73.75 100 VAL A O 1
ATOM 804 N N . VAL A 1 101 ? 2.292 -7.963 18.909 1.00 76.12 101 VAL A N 1
ATOM 805 C CA . VAL A 1 101 ? 1.724 -7.681 20.241 1.00 76.12 101 VAL A CA 1
ATOM 806 C C . VAL A 1 101 ? 2.353 -6.419 20.828 1.00 76.12 101 VAL A C 1
ATOM 808 O O . VAL A 1 101 ? 1.643 -5.537 21.307 1.00 76.12 101 VAL A O 1
ATOM 811 N N . LYS A 1 102 ? 3.686 -6.322 20.778 1.00 74.94 102 LYS A N 1
ATOM 812 C CA . LYS A 1 102 ? 4.428 -5.220 21.394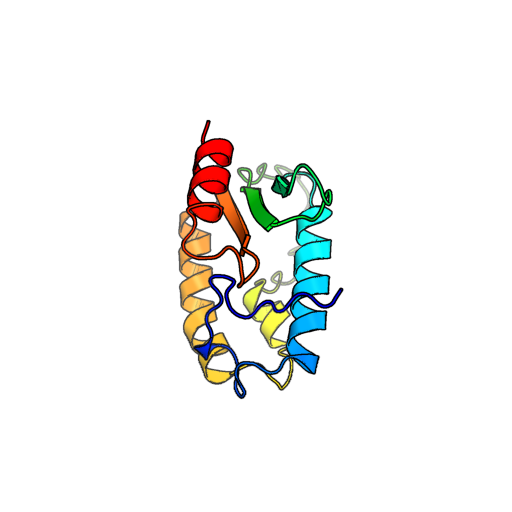 1.00 74.94 102 LYS A CA 1
ATOM 813 C C . LYS A 1 102 ? 4.170 -3.884 20.700 1.00 74.94 102 LYS A C 1
ATOM 815 O O . LYS A 1 102 ? 3.927 -2.888 21.371 1.00 74.94 102 LYS A O 1
ATOM 820 N N . THR A 1 103 ? 4.204 -3.865 19.370 1.00 71.06 103 THR A N 1
ATOM 821 C CA . THR A 1 103 ? 4.020 -2.629 18.592 1.00 71.06 103 THR A CA 1
ATOM 822 C C . THR A 1 103 ? 2.565 -2.282 18.327 1.00 71.06 103 THR A C 1
ATOM 824 O O . THR A 1 103 ? 2.260 -1.118 18.091 1.00 71.06 103 THR A O 1
ATOM 827 N N . GLY A 1 104 ? 1.643 -3.241 18.423 1.00 68.69 104 GLY A N 1
ATOM 828 C CA . GLY A 1 104 ? 0.217 -2.988 18.233 1.00 68.69 104 GLY A CA 1
ATOM 829 C C . GLY A 1 104 ? -0.331 -1.932 19.196 1.00 68.69 104 GLY A C 1
ATOM 830 O O . GLY A 1 104 ? -1.078 -1.054 18.777 1.00 68.69 104 GLY A O 1
ATOM 831 N N . ALA A 1 105 ? 0.098 -1.954 20.462 1.00 70.25 105 ALA A N 1
ATOM 832 C CA . ALA A 1 105 ? -0.298 -0.944 21.445 1.00 70.25 105 ALA A CA 1
ATOM 833 C C . ALA A 1 105 ? 0.221 0.464 21.093 1.00 70.25 105 ALA A C 1
ATOM 835 O O . ALA A 1 105 ? -0.511 1.442 21.229 1.00 70.25 105 ALA A O 1
ATOM 836 N N . GLU A 1 106 ? 1.458 0.566 20.601 1.00 69.06 106 GLU A N 1
ATOM 837 C CA . GLU A 1 106 ? 2.072 1.836 20.189 1.00 69.06 106 GLU A CA 1
ATOM 838 C C . GLU A 1 106 ? 1.389 2.405 18.934 1.00 69.06 106 GLU A C 1
ATOM 840 O O . GLU A 1 106 ? 1.088 3.597 18.865 1.00 69.06 106 GLU A O 1
ATOM 845 N N . VAL A 1 107 ? 1.070 1.543 17.964 1.00 68.69 107 VAL A N 1
ATOM 846 C CA . VAL A 1 107 ? 0.338 1.922 16.745 1.00 68.69 107 VAL A CA 1
ATOM 847 C C . VAL A 1 107 ? -1.084 2.387 17.075 1.00 68.69 107 VAL A C 1
ATOM 849 O O . VAL A 1 107 ? -1.548 3.383 16.521 1.00 68.69 107 VAL A O 1
ATOM 852 N N . GLU A 1 108 ? -1.772 1.725 18.007 1.00 67.38 108 GLU A N 1
ATOM 853 C CA . GLU A 1 108 ? -3.108 2.146 18.447 1.00 67.38 108 GLU A CA 1
ATOM 854 C C . GLU A 1 108 ? -3.063 3.500 19.175 1.00 67.38 108 GLU A C 1
ATOM 856 O O . GLU A 1 108 ? -3.938 4.346 18.985 1.00 67.38 108 GLU A O 1
ATOM 861 N N . GLN A 1 109 ? -2.005 3.757 19.950 1.00 70.31 109 GLN A N 1
ATOM 862 C CA . GLN A 1 109 ? -1.798 5.057 20.580 1.00 70.31 109 GLN A CA 1
ATOM 863 C C . GLN A 1 109 ? -1.598 6.163 19.536 1.00 70.31 109 GLN A C 1
ATOM 865 O O . GLN A 1 109 ? -2.182 7.236 19.673 1.00 70.31 109 GLN A O 1
ATOM 870 N N . MET A 1 110 ? -0.850 5.905 18.458 1.00 66.12 110 MET A N 1
ATOM 871 C CA . MET A 1 110 ? -0.724 6.865 17.355 1.00 66.12 110 MET A CA 1
ATOM 872 C C . MET A 1 110 ? -2.068 7.143 16.682 1.00 66.12 110 MET A C 1
ATOM 874 O O . MET A 1 110 ? -2.366 8.293 16.371 1.00 66.12 110 MET A O 1
ATOM 878 N N . LYS A 1 111 ? -2.903 6.113 16.502 1.00 66.94 111 LYS A N 1
ATOM 879 C CA . LYS A 1 111 ? -4.251 6.276 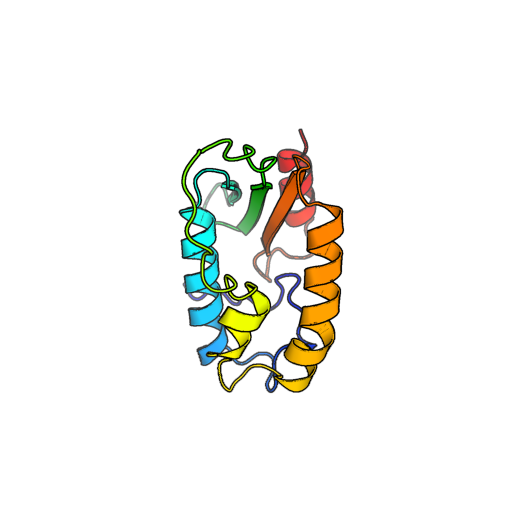15.948 1.00 66.94 111 LYS A CA 1
ATOM 880 C C . LYS A 1 111 ? -5.118 7.198 16.810 1.00 66.94 111 LYS A C 1
ATOM 882 O O . LYS A 1 111 ? -5.825 8.038 16.266 1.00 66.94 111 LYS A O 1
ATOM 887 N N . SER A 1 112 ? -5.028 7.087 18.138 1.00 70.44 112 SER A N 1
ATOM 888 C CA . SER A 1 112 ? -5.793 7.943 19.060 1.00 70.44 112 SER A CA 1
ATOM 889 C C . SER A 1 112 ? -5.452 9.434 18.944 1.00 70.44 112 SER A C 1
ATOM 891 O O . SER A 1 112 ? -6.308 10.279 19.179 1.00 70.44 112 SER A O 1
ATOM 893 N N . LEU A 1 113 ? -4.225 9.769 18.525 1.00 72.38 113 LEU A N 1
ATOM 894 C CA . LEU A 1 113 ? -3.800 11.160 18.318 1.00 72.38 113 LEU A CA 1
ATOM 895 C C . LEU A 1 113 ? -4.408 11.792 17.062 1.00 72.38 113 LEU A C 1
ATOM 897 O O . LEU A 1 113 ? -4.441 13.013 16.957 1.00 72.38 113 LEU A O 1
ATOM 901 N N . MET A 1 114 ? -4.856 10.967 16.117 1.00 70.06 114 MET A N 1
ATOM 902 C CA . MET A 1 114 ? -5.466 11.393 14.857 1.00 70.06 114 MET A CA 1
ATOM 903 C C . MET A 1 114 ? -6.994 11.232 14.881 1.00 70.06 114 MET A C 1
ATOM 905 O O . MET A 1 114 ? -7.666 11.447 13.873 1.00 70.06 114 MET A O 1
ATOM 909 N N . GLU A 1 115 ? -7.557 10.803 16.014 1.00 71.81 115 GLU A N 1
ATOM 910 C CA . GLU A 1 115 ? -8.981 10.526 16.132 1.00 71.81 115 GLU A CA 1
ATOM 911 C C . GLU A 1 115 ? -9.799 11.821 16.067 1.00 71.81 115 GLU A C 1
ATOM 913 O O . GLU A 1 115 ? -9.589 12.747 16.844 1.00 71.81 115 GLU A O 1
ATOM 918 N N . GLY A 1 116 ? -10.762 11.869 15.142 1.00 70.44 116 GLY A N 1
ATOM 919 C CA . GLY A 1 116 ? -11.613 13.044 14.934 1.00 70.44 116 GLY A CA 1
ATOM 920 C C . GLY A 1 116 ? -11.020 14.099 13.999 1.00 70.44 116 GLY A C 1
ATOM 921 O O . GLY A 1 116 ? -11.729 15.036 13.649 1.00 70.44 116 GLY A O 1
ATOM 922 N N . GLU A 1 117 ? -9.783 13.918 13.539 1.00 78.69 117 GLU A N 1
ATOM 923 C CA . GLU A 1 11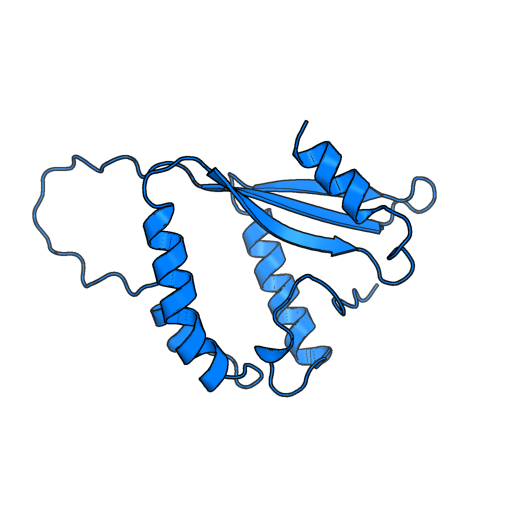7 ? -9.131 14.814 12.587 1.00 78.69 117 GLU A CA 1
ATOM 924 C C . GLU A 1 117 ? -9.217 14.254 11.166 1.00 78.69 117 GLU A C 1
ATOM 926 O O . GLU A 1 117 ? -8.958 13.072 10.922 1.00 78.69 117 GLU A O 1
ATOM 931 N N . GLU A 1 118 ? -9.544 15.118 10.207 1.00 84.19 118 GLU A N 1
ATOM 932 C CA . GLU A 1 118 ? -9.463 14.766 8.793 1.00 84.19 118 GLU A CA 1
ATOM 933 C C . GLU A 1 118 ? -7.995 14.715 8.360 1.00 84.19 118 GLU A C 1
ATOM 935 O O . GLU A 1 118 ? -7.261 15.698 8.476 1.00 84.19 118 GLU A O 1
ATOM 940 N N . HIS A 1 119 ? -7.552 13.566 7.853 1.00 82.56 119 HIS A N 1
ATOM 941 C CA . HIS A 1 119 ? -6.175 13.413 7.403 1.00 82.56 119 HIS A CA 1
ATOM 942 C C . HIS A 1 119 ? -6.027 12.391 6.277 1.00 82.56 119 HIS A C 1
ATOM 944 O O . HIS A 1 119 ? -6.724 11.378 6.203 1.00 82.56 119 HIS A O 1
ATOM 950 N N . TYR A 1 120 ? -5.054 12.650 5.405 1.00 83.12 120 TYR A N 1
ATOM 951 C CA . TYR A 1 120 ? -4.583 11.671 4.435 1.00 83.12 120 TYR A CA 1
ATOM 952 C C . TYR A 1 120 ? -3.459 10.844 5.045 1.00 83.12 120 TYR A C 1
ATOM 954 O O . TYR A 1 120 ? -2.488 11.394 5.567 1.00 83.12 120 TYR A O 1
ATOM 962 N N . TYR A 1 121 ? -3.545 9.524 4.907 1.00 80.81 121 TYR A N 1
ATOM 963 C CA . TYR A 1 121 ? -2.431 8.637 5.219 1.00 80.81 121 TYR A CA 1
ATOM 964 C C . TYR A 1 121 ? -2.043 7.775 4.020 1.00 80.81 121 TYR A C 1
ATOM 966 O O . TYR A 1 121 ? -2.858 7.406 3.169 1.00 80.81 121 TYR A O 1
ATOM 974 N N . LEU A 1 122 ? -0.754 7.443 3.974 1.00 79.94 122 LEU A N 1
ATOM 975 C CA . LEU A 1 122 ? -0.176 6.529 3.001 1.00 79.94 122 LEU A CA 1
ATOM 976 C C . LEU A 1 122 ? -0.593 5.094 3.339 1.00 79.94 122 LEU A C 1
ATOM 978 O O . LEU A 1 122 ? -0.051 4.491 4.265 1.00 79.94 122 LEU A O 1
ATOM 982 N N . SER A 1 123 ? -1.556 4.540 2.605 1.00 78.25 123 SER A N 1
ATOM 983 C CA . SER A 1 123 ? -2.150 3.238 2.935 1.00 78.25 123 SER A CA 1
ATOM 984 C C . SER A 1 123 ? -1.457 2.049 2.259 1.00 78.25 123 SER A C 1
ATOM 986 O O . SER A 1 123 ? -1.457 0.944 2.816 1.00 78.25 123 SER A O 1
ATOM 988 N N . ALA A 1 124 ? -0.824 2.278 1.102 1.00 81.69 124 ALA A N 1
ATOM 989 C CA . ALA A 1 124 ? 0.052 1.329 0.409 1.00 81.69 124 ALA A CA 1
ATOM 990 C C . ALA A 1 124 ? 1.006 2.048 -0.565 1.00 81.69 124 ALA A C 1
ATOM 992 O O . ALA A 1 124 ? 0.663 3.094 -1.120 1.00 81.69 124 ALA A O 1
ATOM 993 N N . PHE A 1 125 ? 2.198 1.489 -0.791 1.00 83.12 125 PHE A N 1
ATOM 994 C CA . PHE A 1 125 ? 3.208 2.062 -1.688 1.00 83.12 125 PHE A CA 1
ATOM 995 C C . PHE A 1 125 ? 4.205 1.005 -2.159 1.00 83.12 125 PHE A C 1
ATOM 997 O O . PHE A 1 125 ? 4.947 0.467 -1.339 1.00 83.12 125 PHE A O 1
ATOM 1004 N N . ALA A 1 126 ? 4.302 0.790 -3.472 1.00 83.00 126 ALA A N 1
ATOM 1005 C CA . ALA A 1 126 ? 5.272 -0.135 -4.051 1.00 83.00 126 ALA A CA 1
ATOM 1006 C C . ALA A 1 126 ? 5.860 0.389 -5.368 1.00 83.00 126 ALA A C 1
ATOM 1008 O O . ALA A 1 126 ? 5.187 1.051 -6.157 1.00 83.00 126 ALA A O 1
ATOM 1009 N N . VAL A 1 127 ? 7.117 0.028 -5.636 1.00 80.69 127 VAL A N 1
ATOM 1010 C CA . VAL A 1 127 ? 7.797 0.245 -6.922 1.00 80.69 127 VAL A CA 1
ATOM 1011 C C . VAL A 1 127 ? 8.440 -1.067 -7.345 1.00 80.69 127 VAL A C 1
ATOM 1013 O O . VAL A 1 127 ? 9.111 -1.708 -6.529 1.00 80.69 127 VAL A O 1
ATOM 1016 N N . ASP A 1 128 ? 8.259 -1.439 -8.614 1.00 81.12 128 ASP A N 1
ATOM 1017 C CA . ASP A 1 128 ? 8.881 -2.626 -9.197 1.00 81.12 128 ASP A CA 1
ATOM 1018 C C . ASP A 1 128 ? 10.398 -2.608 -8.927 1.00 81.12 128 ASP A C 1
ATOM 1020 O O . ASP A 1 128 ? 11.044 -1.582 -9.181 1.00 81.12 128 ASP A O 1
ATOM 1024 N N . PRO A 1 129 ? 10.989 -3.707 -8.419 1.00 78.94 129 PRO A N 1
ATOM 1025 C CA . PRO A 1 129 ? 12.406 -3.759 -8.068 1.00 78.94 129 PRO A CA 1
ATOM 1026 C C . PRO A 1 129 ? 13.360 -3.283 -9.173 1.00 78.94 129 PRO A C 1
ATOM 1028 O O . PRO A 1 129 ? 14.347 -2.613 -8.877 1.00 78.94 129 PR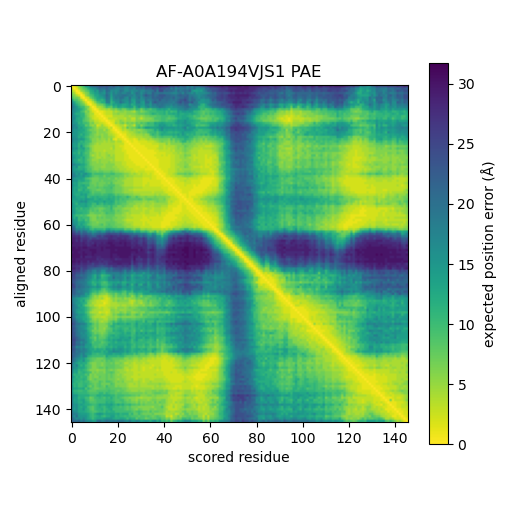O A O 1
ATOM 1031 N N . HIS A 1 130 ? 13.053 -3.540 -10.448 1.00 82.25 130 HIS A N 1
ATOM 1032 C CA . HIS A 1 130 ? 13.884 -3.121 -11.586 1.00 82.25 130 HIS A CA 1
ATOM 1033 C C . HIS A 1 130 ? 13.819 -1.611 -11.860 1.00 82.25 130 HIS A C 1
ATOM 1035 O O . HIS A 1 130 ? 14.620 -1.071 -12.635 1.00 82.25 130 HIS A O 1
ATOM 1041 N N . TYR A 1 131 ? 12.864 -0.917 -11.244 1.00 82.44 131 TYR A N 1
ATOM 1042 C CA . TYR A 1 131 ? 12.624 0.516 -11.389 1.00 82.44 131 TYR A CA 1
ATOM 1043 C C . TYR A 1 131 ? 12.867 1.301 -10.091 1.00 82.44 131 TYR A C 1
ATOM 1045 O O . TYR A 1 131 ? 12.760 2.531 -10.076 1.00 82.44 131 TYR A O 1
ATOM 1053 N N . GLN A 1 132 ? 13.270 0.624 -9.013 1.00 80.19 132 GLN A N 1
ATOM 1054 C CA . GLN A 1 132 ? 13.714 1.272 -7.780 1.00 80.19 132 GLN A CA 1
ATOM 1055 C C . GLN A 1 132 ? 14.998 2.085 -8.002 1.00 80.19 132 GLN A C 1
ATOM 1057 O O . GLN A 1 132 ? 15.798 1.807 -8.893 1.00 80.19 132 GLN A O 1
ATOM 1062 N N . GLY A 1 133 ? 15.173 3.153 -7.217 1.00 79.88 133 GLY A N 1
ATOM 1063 C CA . GLY A 1 133 ? 16.295 4.091 -7.368 1.00 79.88 133 GLY A CA 1
ATOM 1064 C C . GLY A 1 133 ? 16.193 5.034 -8.576 1.00 79.88 133 GLY A C 1
ATOM 1065 O O . GLY A 1 133 ? 17.010 5.938 -8.704 1.00 79.88 133 GLY A O 1
ATOM 1066 N N . LYS A 1 134 ? 15.167 4.889 -9.428 1.00 85.88 134 LYS A N 1
ATOM 1067 C CA . LYS A 1 134 ? 14.957 5.726 -10.627 1.00 85.88 134 LYS A CA 1
ATOM 1068 C C . LYS A 1 134 ? 13.994 6.899 -10.410 1.00 85.88 134 LYS A C 1
ATOM 1070 O O . LYS A 1 134 ? 13.501 7.485 -11.364 1.00 85.88 134 LYS A O 1
ATOM 1075 N N . GLY A 1 135 ? 13.668 7.215 -9.157 1.00 83.25 135 GLY A N 1
ATOM 1076 C CA . GLY A 1 135 ? 12.782 8.332 -8.813 1.00 83.25 135 GLY A CA 1
ATOM 1077 C C . GLY A 1 135 ? 11.281 8.089 -9.024 1.00 83.25 135 GLY A C 1
ATOM 1078 O O . GLY A 1 135 ? 10.505 8.975 -8.685 1.00 83.25 135 GLY A O 1
ATOM 1079 N N . ILE A 1 136 ? 10.851 6.909 -9.494 1.00 82.38 136 ILE A N 1
ATOM 1080 C CA . ILE A 1 136 ? 9.427 6.577 -9.721 1.00 82.38 136 ILE A CA 1
ATOM 1081 C C . ILE A 1 136 ? 8.578 6.834 -8.472 1.00 82.38 136 ILE A C 1
ATOM 1083 O O . ILE A 1 136 ? 7.604 7.575 -8.532 1.00 82.38 136 ILE A O 1
ATOM 1087 N N . GLY A 1 137 ? 8.997 6.301 -7.321 1.00 75.12 137 GLY A N 1
ATOM 1088 C CA . GLY A 1 137 ? 8.256 6.482 -6.073 1.00 75.12 137 GLY A CA 1
ATOM 1089 C C . GLY A 1 137 ? 8.157 7.942 -5.626 1.00 75.12 137 GLY A C 1
ATOM 1090 O O . GLY A 1 137 ? 7.112 8.369 -5.149 1.00 75.12 137 GLY A O 1
ATOM 1091 N N . ARG A 1 138 ? 9.217 8.731 -5.847 1.00 77.62 138 ARG A N 1
ATOM 1092 C CA . ARG A 1 138 ? 9.222 10.170 -5.550 1.00 77.62 138 ARG A CA 1
ATOM 1093 C C . ARG A 1 138 ? 8.239 10.923 -6.443 1.00 77.62 138 ARG A C 1
ATOM 1095 O O . ARG A 1 138 ? 7.546 11.800 -5.947 1.00 77.62 138 ARG A O 1
ATOM 1102 N N . MET A 1 139 ? 8.187 10.601 -7.734 1.00 76.25 139 MET A N 1
ATOM 1103 C CA . MET A 1 139 ? 7.263 11.252 -8.666 1.00 76.25 139 MET A CA 1
ATOM 1104 C C . MET A 1 139 ? 5.811 10.939 -8.308 1.00 76.25 139 MET A C 1
ATOM 1106 O O . MET A 1 139 ? 5.018 11.862 -8.181 1.00 76.25 139 MET A O 1
ATOM 1110 N N . SER A 1 140 ? 5.492 9.670 -8.035 1.00 74.12 140 SER A N 1
ATOM 1111 C CA . SER A 1 140 ? 4.145 9.283 -7.601 1.00 74.12 140 SER A CA 1
ATOM 1112 C C . SER A 1 140 ? 3.738 9.948 -6.283 1.00 74.12 140 SER A C 1
ATOM 1114 O O . SER A 1 140 ? 2.594 10.359 -6.148 1.00 74.12 140 SER A O 1
ATOM 1116 N N . ALA A 1 141 ? 4.662 10.098 -5.327 1.00 71.94 141 ALA A N 1
ATOM 1117 C CA . ALA A 1 141 ? 4.387 10.796 -4.071 1.00 71.94 141 ALA A CA 1
ATOM 1118 C C . ALA A 1 141 ? 4.178 12.307 -4.252 1.00 71.94 141 ALA A C 1
ATOM 1120 O O . ALA A 1 141 ? 3.325 12.879 -3.586 1.00 71.94 141 ALA A O 1
ATOM 1121 N N . LEU A 1 142 ? 4.936 12.953 -5.144 1.00 73.19 142 LEU A N 1
ATOM 1122 C CA . LEU A 1 142 ? 4.754 14.375 -5.447 1.00 73.19 142 LEU A CA 1
ATOM 1123 C C . LEU A 1 142 ? 3.399 14.637 -6.104 1.00 73.19 142 LEU A C 1
ATOM 1125 O O . LEU A 1 142 ? 2.712 15.571 -5.715 1.00 73.19 142 LEU A O 1
ATOM 1129 N N . GLU A 1 143 ? 3.006 13.794 -7.056 1.00 77.69 143 GLU A N 1
ATOM 1130 C CA . GLU A 1 143 ? 1.724 13.927 -7.751 1.00 77.69 143 GLU A CA 1
ATOM 1131 C C . GLU A 1 143 ? 0.527 13.675 -6.831 1.00 77.69 143 GLU A C 1
ATOM 1133 O O . GLU A 1 143 ? -0.517 14.284 -7.003 1.00 77.69 143 GLU A O 1
ATOM 1138 N N . ALA A 1 144 ? 0.700 12.845 -5.802 1.00 72.25 144 ALA A N 1
ATOM 1139 C CA . ALA A 1 144 ? -0.326 12.607 -4.795 1.00 72.25 144 ALA A CA 1
ATOM 1140 C C . ALA A 1 144 ? -0.490 13.76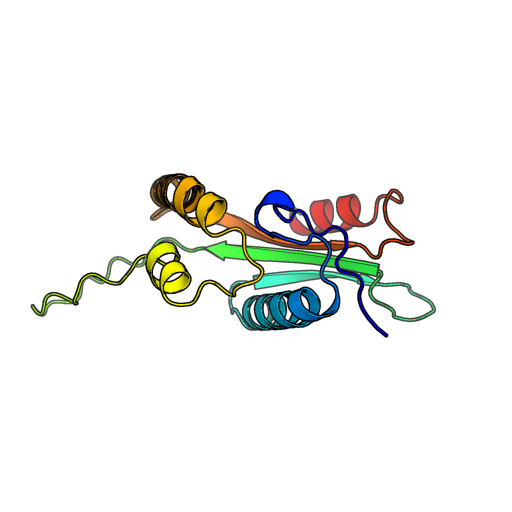8 -3.784 1.00 72.25 144 ALA A C 1
ATOM 1142 O O . ALA A 1 144 ? -1.436 13.758 -3.001 1.00 72.25 144 ALA A O 1
ATOM 1143 N N . LEU A 1 145 ? 0.430 14.743 -3.768 1.00 70.06 145 LEU A N 1
ATOM 1144 C CA . LEU A 1 145 ? 0.426 15.904 -2.863 1.00 70.06 145 LEU A CA 1
ATOM 1145 C C . LEU A 1 145 ? 0.074 17.232 -3.562 1.00 70.06 145 LEU A C 1
ATOM 1147 O O . LEU A 1 145 ? 0.058 18.269 -2.897 1.00 70.06 145 LEU A O 1
ATOM 1151 N N . CYS A 1 146 ? -0.137 17.221 -4.881 1.00 57.28 146 CYS A N 1
ATOM 1152 C CA . CYS A 1 146 ? -0.524 18.385 -5.688 1.00 57.28 146 CYS A CA 1
ATOM 1153 C C . CYS A 1 146 ? -2.031 18.399 -5.946 1.00 57.28 146 CYS A C 1
ATOM 1155 O O . CYS A 1 146 ? -2.584 19.521 -5.992 1.00 57.28 146 CYS A O 1
#